Protein AF-A0A6H5LEN1-F1 (afdb_monomer)

pLDDT: mean 75.01, std 16.08, range [37.09, 94.75]

Sequence (124 aa):
MKRKMAKRLGSPLAVLNFLLPITKQLNNYTSEKLARDAVVGCTMATLMIPQGLAFATVSGIPILYGLYIVWAP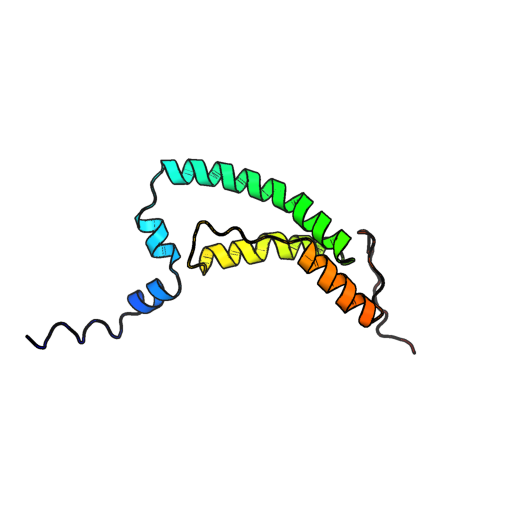PFFYSLFGVSLHVSYGPFALVGLFISDALRIRGYQPCDGLCRDQPEETKRG

Structure (mmCIF, N/CA/C/O backbone):
data_AF-A0A6H5LEN1-F1
#
_entry.id   AF-A0A6H5LEN1-F1
#
loop_
_atom_site.group_PDB
_atom_site.id
_atom_site.type_symbol
_atom_site.label_atom_id
_atom_site.label_alt_id
_atom_site.label_comp_id
_atom_site.label_asym_id
_atom_site.label_entity_id
_atom_site.label_seq_id
_atom_site.pdbx_PDB_ins_code
_atom_site.Cartn_x
_atom_site.Cartn_y
_atom_site.Cartn_z
_atom_site.occupancy
_atom_site.B_iso_or_equiv
_atom_site.auth_seq_id
_atom_site.auth_comp_id
_atom_site.auth_asym_id
_atom_site.auth_atom_id
_atom_site.pdbx_PDB_model_num
ATOM 1 N N . MET A 1 1 ? -37.396 -28.974 23.219 1.00 48.28 1 MET A N 1
ATOM 2 C CA . MET A 1 1 ? -35.977 -28.643 22.937 1.00 48.28 1 MET A CA 1
ATOM 3 C C . MET A 1 1 ? -35.622 -28.470 21.441 1.00 48.28 1 MET A C 1
ATOM 5 O O . MET A 1 1 ? -34.447 -28.462 21.119 1.00 48.28 1 MET A O 1
ATOM 9 N N . LYS A 1 2 ? -36.585 -28.261 20.515 1.00 41.25 2 LYS A N 1
ATOM 10 C CA . LYS A 1 2 ? -36.336 -28.213 19.048 1.00 41.25 2 LYS A CA 1
ATOM 11 C C . LYS A 1 2 ? -36.674 -26.872 18.353 1.00 41.25 2 LYS A C 1
ATOM 13 O O . LYS A 1 2 ? -36.881 -26.845 17.150 1.00 41.25 2 LYS A O 1
ATOM 18 N N . ARG A 1 3 ? -36.789 -25.754 19.089 1.00 45.94 3 ARG A N 1
ATOM 19 C CA . ARG A 1 3 ? -37.317 -24.477 18.537 1.00 45.94 3 ARG A CA 1
ATOM 20 C C . ARG A 1 3 ? -36.300 -23.334 18.370 1.00 45.94 3 ARG A C 1
ATOM 22 O O . ARG A 1 3 ? -36.626 -22.343 17.732 1.00 45.94 3 ARG A O 1
ATOM 29 N N . LYS A 1 4 ? -35.074 -23.442 18.901 1.00 41.47 4 LYS A N 1
ATOM 30 C CA . LYS A 1 4 ? -34.093 -22.328 18.885 1.00 41.47 4 LYS A CA 1
ATOM 31 C C . LYS A 1 4 ? -33.080 -22.354 17.730 1.00 41.47 4 LYS A C 1
ATOM 33 O O . LYS A 1 4 ? -32.354 -21.383 17.559 1.00 41.47 4 LYS A O 1
ATOM 38 N N . MET A 1 5 ? -33.038 -23.419 16.927 1.00 46.31 5 MET A N 1
ATOM 39 C CA . MET A 1 5 ? -31.965 -23.623 15.940 1.00 46.31 5 MET A CA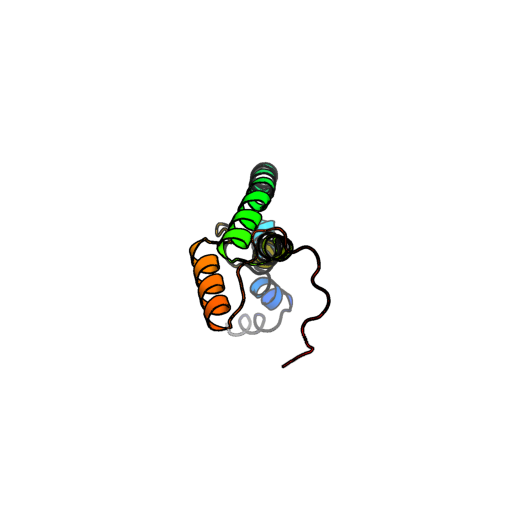 1
ATOM 40 C C . MET A 1 5 ? -32.279 -23.046 14.545 1.00 46.31 5 MET A C 1
ATOM 42 O O . MET A 1 5 ? -31.368 -22.641 13.835 1.00 46.31 5 MET A O 1
ATOM 46 N N . ALA A 1 6 ? -33.560 -22.905 14.180 1.00 43.38 6 ALA A N 1
ATOM 47 C CA . ALA A 1 6 ? -33.979 -22.457 12.843 1.00 43.38 6 ALA A CA 1
ATOM 48 C C . ALA A 1 6 ? -33.925 -20.929 12.620 1.00 43.38 6 ALA A C 1
ATOM 50 O O . ALA A 1 6 ? -34.001 -20.467 11.487 1.00 43.38 6 ALA A O 1
ATOM 51 N N . LYS A 1 7 ? -33.760 -20.119 13.676 1.00 46.94 7 LYS A N 1
ATOM 52 C CA . LYS A 1 7 ? -33.729 -18.645 13.563 1.00 46.94 7 LYS A CA 1
ATOM 53 C C . LYS A 1 7 ? -32.357 -18.062 13.193 1.00 46.94 7 LYS A C 1
ATOM 55 O O . LYS A 1 7 ? -32.210 -16.845 13.156 1.00 46.94 7 LYS A O 1
ATOM 60 N N . ARG A 1 8 ? -31.351 -18.906 12.938 1.00 50.94 8 ARG A N 1
ATOM 61 C CA . ARG A 1 8 ? -29.980 -18.482 12.596 1.00 50.94 8 ARG A CA 1
ATOM 62 C C . ARG A 1 8 ? -29.652 -18.515 11.099 1.00 50.94 8 ARG A C 1
ATOM 64 O O . ARG A 1 8 ? -28.511 -18.250 10.749 1.00 50.94 8 ARG A O 1
ATOM 71 N N . LEU A 1 9 ? -30.625 -18.814 10.234 1.00 59.84 9 LEU A N 1
ATOM 72 C CA . LEU A 1 9 ? -30.371 -19.118 8.819 1.00 59.84 9 LEU A CA 1
ATOM 73 C C . LEU A 1 9 ? -30.823 -18.030 7.824 1.00 59.84 9 LEU A C 1
ATOM 75 O O . LEU A 1 9 ? -30.874 -18.284 6.630 1.00 59.84 9 LEU A O 1
ATOM 79 N N . GLY A 1 10 ? -31.147 -16.812 8.270 1.00 52.31 10 GLY A N 1
ATOM 80 C CA . GLY A 1 10 ? -31.650 -15.797 7.337 1.00 52.31 10 GLY A CA 1
ATOM 81 C C . GLY A 1 10 ? -31.815 -14.398 7.909 1.00 52.31 10 GLY A C 1
ATOM 82 O O . GLY A 1 10 ? -32.848 -13.779 7.686 1.00 52.31 10 GLY A O 1
ATOM 83 N N . SER A 1 11 ? -30.838 -13.888 8.665 1.00 55.41 11 SER A N 1
ATOM 84 C CA . SER A 1 11 ? -30.782 -12.442 8.894 1.00 55.41 11 SER A CA 1
ATOM 85 C C . SER A 1 11 ? -29.758 -11.830 7.932 1.00 55.41 11 SER A C 1
ATOM 87 O O . SER A 1 11 ? -28.606 -12.275 7.922 1.00 55.41 11 SER A O 1
ATOM 89 N N . PRO A 1 12 ? -30.119 -10.799 7.142 1.00 60.78 12 PRO A N 1
ATOM 90 C CA . PRO A 1 12 ? -29.139 -10.059 6.340 1.00 60.78 12 PRO A CA 1
ATOM 91 C C . PRO A 1 12 ? -28.019 -9.502 7.229 1.00 60.78 12 PRO A C 1
ATOM 93 O O . PRO A 1 12 ?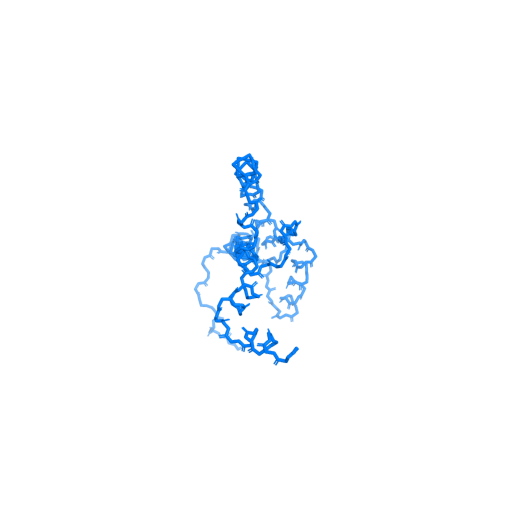 -26.885 -9.387 6.795 1.00 60.78 12 PRO A O 1
ATOM 96 N N . LEU A 1 13 ? -28.309 -9.282 8.516 1.00 61.94 13 LEU A N 1
ATOM 97 C CA . LEU A 1 13 ? -27.348 -8.936 9.563 1.00 61.94 13 LEU A CA 1
ATOM 98 C C . LEU A 1 13 ? -26.276 -10.006 9.843 1.00 61.94 13 LEU A C 1
ATOM 100 O O . LEU A 1 13 ? -25.158 -9.645 10.198 1.00 61.94 13 LEU A O 1
ATOM 104 N N . ALA A 1 14 ? -26.569 -11.304 9.724 1.00 63.78 14 ALA A N 1
ATOM 105 C CA . ALA A 1 14 ? -25.565 -12.358 9.917 1.00 63.78 14 ALA A CA 1
ATOM 106 C C . ALA A 1 14 ? -24.638 -12.481 8.702 1.00 63.78 14 ALA A C 1
ATOM 108 O O . ALA A 1 14 ? -23.434 -12.648 8.875 1.00 63.78 14 ALA A O 1
ATOM 109 N N . VAL A 1 15 ? -25.193 -12.331 7.496 1.00 65.75 15 VAL A N 1
ATOM 110 C CA . VAL A 1 15 ? -24.422 -12.290 6.245 1.00 65.75 15 VAL A CA 1
ATOM 111 C C . VAL A 1 15 ? -23.570 -11.023 6.194 1.00 65.75 15 VAL A C 1
ATOM 113 O O . VAL A 1 15 ? -22.383 -11.110 5.916 1.00 65.75 15 VAL A O 1
ATOM 116 N N . LEU A 1 16 ? -24.117 -9.866 6.576 1.00 64.38 16 LEU A N 1
ATOM 117 C CA . LEU A 1 16 ? -23.390 -8.596 6.634 1.00 64.38 16 LEU A CA 1
ATOM 118 C C . LEU A 1 16 ? -22.254 -8.617 7.667 1.00 64.38 16 LEU A C 1
ATOM 120 O O . LEU A 1 16 ? -21.162 -8.164 7.363 1.00 64.38 16 LEU A O 1
ATOM 124 N N . ASN A 1 17 ? -22.458 -9.208 8.851 1.00 64.06 17 ASN A N 1
ATOM 125 C CA . ASN A 1 17 ? -21.389 -9.382 9.850 1.00 64.06 17 ASN A CA 1
ATOM 126 C C . ASN A 1 17 ? -20.329 -10.426 9.453 1.00 64.06 17 ASN A C 1
ATOM 128 O O . ASN A 1 17 ? -19.275 -10.493 10.088 1.00 64.06 17 ASN A O 1
ATOM 132 N N . PHE A 1 18 ? -20.625 -11.283 8.473 1.00 64.44 18 PHE A N 1
ATOM 133 C CA . PHE A 1 18 ? -19.665 -12.220 7.891 1.00 64.44 18 PHE A CA 1
ATOM 134 C C . PHE A 1 18 ? -18.905 -11.583 6.718 1.00 64.44 18 PHE A C 1
ATOM 136 O O . PHE A 1 18 ? -17.715 -11.831 6.563 1.00 64.44 18 PHE A O 1
ATOM 143 N N . LEU A 1 19 ? -19.574 -10.729 5.934 1.00 67.00 19 LEU A N 1
ATOM 144 C CA . LEU A 1 19 ? -19.009 -10.034 4.774 1.00 67.00 19 LEU A CA 1
ATOM 145 C C . LEU A 1 19 ? -18.219 -8.766 5.146 1.00 67.00 19 LEU A C 1
ATOM 147 O O . LEU A 1 19 ? -17.283 -8.403 4.445 1.00 67.00 19 LEU A O 1
ATOM 151 N N . LEU A 1 20 ? -18.596 -8.100 6.242 1.00 68.56 20 LEU A N 1
ATOM 152 C CA . LEU A 1 20 ? -17.983 -6.875 6.760 1.00 68.56 20 LEU A CA 1
ATOM 153 C C . LEU A 1 20 ? -17.589 -7.071 8.234 1.00 68.56 20 LEU A C 1
ATOM 155 O O . LEU A 1 20 ? -18.273 -6.579 9.135 1.00 68.56 20 LEU A O 1
ATOM 159 N N . PRO A 1 21 ? -16.479 -7.780 8.518 1.00 68.00 21 PRO A N 1
ATOM 160 C CA . PRO A 1 21 ? -15.978 -7.977 9.883 1.00 68.00 21 PRO A CA 1
ATOM 161 C C . PRO A 1 21 ? -15.643 -6.660 10.614 1.00 68.00 21 PRO A C 1
ATOM 163 O O . PRO A 1 21 ? -15.546 -6.655 11.844 1.00 68.00 21 PRO A O 1
ATOM 166 N N . ILE A 1 22 ? -15.541 -5.536 9.891 1.00 69.44 22 ILE A N 1
ATOM 167 C CA . ILE A 1 22 ? -15.299 -4.190 10.433 1.00 69.44 22 ILE A CA 1
ATOM 168 C C . ILE A 1 22 ? -16.339 -3.764 11.488 1.00 69.44 22 ILE A C 1
ATOM 170 O O . ILE A 1 22 ? -16.006 -3.060 12.441 1.00 69.44 22 ILE A O 1
ATOM 174 N N . THR A 1 23 ? -17.587 -4.241 11.398 1.00 65.12 23 THR A N 1
ATOM 175 C CA . THR A 1 23 ? -18.649 -3.907 12.366 1.00 65.12 23 THR A CA 1
ATOM 176 C C . THR A 1 23 ? -18.394 -4.509 13.749 1.00 65.12 23 THR A C 1
ATOM 178 O O . THR A 1 23 ? -18.716 -3.891 14.764 1.00 65.12 23 THR A O 1
ATOM 181 N N . LYS A 1 24 ? -17.766 -5.692 13.824 1.00 66.50 24 LYS A N 1
ATOM 182 C CA . LYS A 1 24 ? -17.342 -6.297 15.100 1.00 66.50 24 LYS A CA 1
ATOM 183 C C . LYS A 1 24 ? -16.167 -5.549 15.714 1.00 66.50 24 LYS A C 1
ATOM 185 O O . LYS A 1 24 ? -16.075 -5.470 16.938 1.00 66.50 24 LYS A O 1
ATOM 190 N N . GLN A 1 25 ? -15.298 -5.003 14.867 1.00 68.31 25 GLN A N 1
ATOM 191 C CA . GLN A 1 25 ? -14.146 -4.228 15.297 1.00 68.31 25 GLN A CA 1
ATOM 192 C C . GLN A 1 25 ? -14.562 -2.902 15.938 1.00 68.31 25 GLN A C 1
ATOM 194 O O . GLN A 1 25 ? -14.082 -2.569 17.021 1.00 68.31 25 GLN A O 1
ATOM 199 N N . LEU A 1 26 ? -15.492 -2.178 15.305 1.00 68.75 26 LEU A N 1
ATOM 200 C CA . LEU A 1 26 ? -15.992 -0.900 15.820 1.00 68.75 26 LEU A CA 1
ATOM 201 C C . LEU A 1 26 ? -16.714 -1.046 17.168 1.00 68.75 26 LEU A C 1
ATOM 203 O O . LEU A 1 26 ? -16.665 -0.137 17.989 1.00 68.75 26 LEU A O 1
ATOM 207 N N . ASN A 1 27 ? -17.354 -2.189 17.432 1.00 67.38 27 ASN A N 1
ATOM 208 C CA . ASN A 1 27 ? -18.120 -2.388 18.666 1.00 67.38 27 ASN A CA 1
ATOM 209 C C . ASN A 1 27 ? -17.244 -2.518 19.935 1.00 67.38 27 ASN A C 1
ATOM 211 O O . ASN A 1 27 ? -17.749 -2.365 21.040 1.00 67.38 27 ASN A O 1
ATOM 215 N N . ASN A 1 28 ? -15.938 -2.789 19.798 1.00 68.94 28 ASN A N 1
ATOM 216 C CA . ASN A 1 28 ? -14.965 -2.842 20.907 1.00 68.94 28 ASN A CA 1
ATOM 217 C C . ASN A 1 28 ? -13.934 -1.694 20.849 1.00 68.94 28 ASN A C 1
ATOM 219 O O . ASN A 1 28 ? -12.818 -1.805 21.382 1.00 68.94 28 ASN A O 1
ATOM 223 N N . TYR A 1 29 ? -14.274 -0.604 20.159 1.00 74.38 29 TYR A N 1
ATOM 224 C CA . TYR A 1 29 ? -13.376 0.525 19.946 1.00 74.38 29 TYR A CA 1
ATOM 225 C C . TYR A 1 29 ? -13.493 1.559 21.068 1.00 74.38 29 TYR A C 1
ATOM 227 O O . TYR A 1 29 ? -14.579 2.024 21.399 1.00 74.38 29 TYR A O 1
ATOM 235 N N . THR A 1 30 ? -12.357 1.930 21.653 1.00 83.69 30 THR A N 1
ATOM 236 C CA . THR A 1 30 ? -12.257 2.962 22.697 1.00 83.69 30 THR A CA 1
ATOM 237 C C . THR A 1 30 ? -11.701 4.248 22.083 1.00 83.69 30 THR A C 1
ATOM 239 O O . THR A 1 30 ? -10.911 4.186 21.141 1.00 83.69 30 THR A O 1
ATOM 242 N N . SER A 1 31 ? -12.054 5.415 22.629 1.00 81.81 31 SER A N 1
ATOM 243 C CA . SER A 1 31 ? -11.536 6.723 22.186 1.00 81.81 31 SER A CA 1
ATOM 244 C C . SER A 1 31 ? -10.004 6.817 22.216 1.00 81.81 31 SER A C 1
ATOM 246 O O . SER A 1 31 ? -9.411 7.437 21.337 1.00 81.81 31 SER A O 1
ATOM 248 N N . GLU A 1 32 ? -9.349 6.146 23.168 1.00 86.12 32 GLU A N 1
ATOM 249 C CA . GLU A 1 32 ? -7.884 6.066 23.231 1.00 86.12 32 GLU A CA 1
ATOM 250 C C . GLU A 1 32 ? -7.286 5.340 22.013 1.00 86.12 32 GLU A C 1
ATOM 252 O O . GLU A 1 32 ? -6.271 5.774 21.469 1.00 86.12 32 GLU A O 1
ATOM 257 N N . LYS A 1 33 ? -7.934 4.268 21.533 1.00 83.38 33 LYS A N 1
ATOM 258 C CA . LYS A 1 33 ? -7.486 3.547 20.331 1.00 83.38 33 LYS A CA 1
ATOM 259 C C . LYS A 1 33 ? -7.609 4.429 19.096 1.00 83.38 33 LYS A C 1
ATOM 261 O O . LYS A 1 33 ? -6.664 4.507 18.328 1.00 83.38 33 LYS A O 1
ATOM 266 N N . LEU A 1 34 ? -8.703 5.185 18.978 1.00 84.19 34 LEU A N 1
ATOM 267 C CA . LEU A 1 34 ? -8.893 6.127 17.874 1.00 84.19 34 LEU A CA 1
ATOM 268 C C . LEU A 1 34 ? -7.780 7.184 17.812 1.00 84.19 34 LEU A C 1
ATOM 270 O O . LEU A 1 34 ? -7.272 7.469 16.731 1.00 84.19 34 LEU A O 1
ATOM 274 N N . ALA A 1 35 ? -7.369 7.735 18.958 1.00 89.50 35 ALA A N 1
ATOM 275 C CA . ALA A 1 35 ? -6.267 8.695 19.007 1.00 89.50 35 ALA A CA 1
ATOM 276 C C . ALA A 1 35 ? -4.934 8.064 18.566 1.00 89.50 35 ALA A C 1
ATOM 278 O O . ALA A 1 35 ? -4.177 8.674 17.812 1.00 89.50 35 ALA A O 1
ATOM 279 N N . ARG A 1 36 ? -4.659 6.825 18.995 1.00 88.19 36 ARG A N 1
ATOM 280 C CA . ARG A 1 36 ? -3.444 6.087 18.609 1.00 88.19 36 ARG A CA 1
ATOM 281 C C . ARG A 1 36 ? -3.450 5.726 17.122 1.00 88.19 36 ARG A C 1
ATOM 283 O O . ARG A 1 36 ? -2.442 5.931 16.450 1.00 88.19 36 ARG A O 1
ATOM 290 N N . ASP A 1 37 ? -4.584 5.281 16.595 1.00 88.56 37 ASP A N 1
ATOM 291 C CA . ASP A 1 37 ? -4.728 4.916 15.184 1.00 88.56 37 ASP A CA 1
ATOM 292 C C . ASP A 1 37 ? -4.673 6.133 14.260 1.00 88.56 37 ASP A C 1
ATOM 294 O O . ASP A 1 37 ? -4.143 6.030 13.158 1.00 88.56 37 ASP A O 1
ATOM 298 N N . ALA A 1 38 ? -5.133 7.304 14.711 1.00 90.06 38 ALA A N 1
ATOM 299 C CA . ALA A 1 38 ? -4.980 8.548 13.960 1.00 90.06 38 ALA A CA 1
ATOM 300 C C . ALA A 1 38 ? -3.500 8.926 13.782 1.00 90.06 38 ALA A C 1
ATOM 302 O O . ALA A 1 38 ? -3.078 9.268 12.678 1.00 90.06 38 ALA A O 1
ATOM 303 N N . VAL A 1 39 ? -2.689 8.816 14.842 1.00 94.75 39 VAL A N 1
ATOM 304 C CA . VAL A 1 39 ? -1.245 9.095 14.767 1.00 94.75 39 VAL A CA 1
ATOM 305 C C . VAL A 1 39 ? -0.555 8.103 13.831 1.00 94.75 39 VAL A C 1
ATOM 307 O O . VAL A 1 39 ? 0.140 8.519 12.904 1.00 94.75 39 VAL A O 1
ATOM 310 N N . VAL A 1 40 ? -0.790 6.801 14.022 1.00 90.81 40 VAL A N 1
ATOM 311 C CA . VAL A 1 40 ? -0.185 5.743 13.193 1.00 90.81 40 VAL A CA 1
ATOM 312 C C . VAL A 1 40 ? -0.642 5.844 11.735 1.00 90.81 40 VAL A C 1
ATOM 314 O O . VAL A 1 40 ? 0.177 5.692 10.830 1.00 90.81 40 VAL A O 1
ATOM 317 N N . GLY A 1 41 ? -1.915 6.154 11.490 1.00 89.38 41 GLY A N 1
ATOM 318 C CA . GLY A 1 41 ? -2.473 6.354 10.154 1.00 89.38 41 GLY A CA 1
ATOM 319 C C . GLY A 1 41 ? -1.818 7.521 9.419 1.00 89.38 41 GLY A C 1
ATOM 320 O O . GLY A 1 41 ? -1.395 7.358 8.276 1.00 89.38 41 GLY A O 1
ATOM 321 N N . CYS A 1 42 ? -1.641 8.667 10.083 1.00 92.88 42 CYS A N 1
ATOM 322 C CA . CYS A 1 42 ? -0.919 9.810 9.517 1.00 92.88 42 CYS A CA 1
ATOM 323 C C . CYS A 1 42 ? 0.549 9.476 9.209 1.00 92.88 42 CYS A C 1
ATOM 325 O O . CYS A 1 42 ? 1.067 9.846 8.150 1.00 92.88 42 CYS A O 1
ATOM 327 N N . THR A 1 43 ? 1.225 8.744 10.102 1.00 93.75 43 THR A N 1
ATOM 328 C CA . THR A 1 43 ? 2.599 8.286 9.860 1.00 93.75 43 THR A CA 1
ATOM 329 C C . THR A 1 43 ? 2.663 7.367 8.641 1.00 93.75 43 THR A C 1
ATOM 331 O O . THR A 1 43 ? 3.472 7.600 7.746 1.00 93.75 43 THR A O 1
ATOM 334 N N . MET A 1 44 ? 1.781 6.370 8.550 1.00 91.38 44 MET A N 1
ATOM 335 C CA . MET A 1 44 ? 1.749 5.430 7.426 1.00 91.38 44 MET A CA 1
ATOM 336 C C . MET A 1 44 ? 1.406 6.115 6.106 1.00 91.38 44 MET A C 1
ATOM 338 O O . MET A 1 44 ? 2.078 5.861 5.113 1.00 91.38 44 MET A O 1
ATOM 342 N N . ALA A 1 45 ? 0.448 7.045 6.095 1.00 90.25 45 ALA A N 1
ATOM 343 C CA . ALA A 1 45 ? 0.117 7.826 4.904 1.00 90.25 45 ALA A CA 1
ATOM 344 C C . ALA A 1 45 ? 1.341 8.576 4.349 1.00 90.25 45 ALA A C 1
ATOM 346 O O . ALA A 1 45 ? 1.559 8.607 3.139 1.00 90.25 45 ALA A O 1
ATOM 347 N N . THR A 1 46 ? 2.185 9.116 5.233 1.00 93.19 46 THR A N 1
ATOM 348 C CA . THR A 1 46 ? 3.432 9.785 4.834 1.00 93.19 46 THR A CA 1
ATOM 349 C C . THR A 1 46 ? 4.450 8.792 4.266 1.00 93.19 46 THR A C 1
ATOM 351 O O . THR A 1 46 ? 5.102 9.092 3.269 1.00 93.19 46 THR A O 1
ATOM 354 N N . LEU A 1 47 ? 4.565 7.595 4.853 1.00 92.44 47 LEU A N 1
ATOM 355 C CA . LEU A 1 47 ? 5.478 6.538 4.393 1.00 92.44 47 LEU A CA 1
ATOM 356 C C . LEU A 1 47 ? 5.053 5.917 3.056 1.00 92.44 47 LEU A C 1
ATOM 358 O O . LEU A 1 47 ? 5.899 5.491 2.272 1.00 92.44 47 LEU A O 1
ATOM 362 N N . MET A 1 48 ? 3.756 5.903 2.761 1.00 90.69 48 MET A N 1
ATOM 363 C CA . MET A 1 48 ? 3.216 5.352 1.519 1.00 90.69 48 MET A CA 1
ATOM 364 C C . MET A 1 48 ? 3.674 6.116 0.273 1.00 90.69 48 MET A C 1
ATOM 366 O O . MET A 1 48 ? 3.855 5.504 -0.778 1.00 90.69 48 MET A O 1
ATOM 370 N N . ILE A 1 49 ? 3.914 7.426 0.383 1.00 90.81 49 ILE A N 1
ATOM 371 C CA . ILE A 1 49 ? 4.365 8.264 -0.739 1.00 90.81 49 ILE A CA 1
ATOM 372 C C . ILE A 1 49 ? 5.720 7.780 -1.293 1.00 90.81 49 ILE A C 1
ATOM 374 O O . ILE A 1 49 ? 5.774 7.393 -2.466 1.00 90.81 49 ILE A O 1
ATOM 378 N N . PRO A 1 50 ? 6.815 7.736 -0.502 1.00 90.44 50 PRO A N 1
ATOM 379 C CA . PRO A 1 50 ? 8.088 7.217 -0.989 1.00 90.44 50 PRO A CA 1
ATOM 380 C C . PRO A 1 50 ? 8.029 5.716 -1.299 1.00 90.44 50 PRO A C 1
ATOM 382 O O . PRO A 1 50 ? 8.713 5.269 -2.216 1.00 90.44 50 PRO A O 1
ATOM 385 N N . GLN A 1 51 ? 7.199 4.931 -0.600 1.00 89.88 51 GLN A N 1
ATOM 386 C CA . GLN A 1 51 ? 7.077 3.493 -0.855 1.00 89.88 51 GLN A CA 1
ATOM 387 C C . GLN A 1 51 ? 6.458 3.194 -2.233 1.00 89.88 51 GLN A C 1
ATOM 389 O O . GLN A 1 51 ? 6.958 2.334 -2.959 1.00 89.88 51 GLN A O 1
ATOM 394 N N . GLY A 1 52 ? 5.407 3.922 -2.624 1.00 90.06 52 GLY A N 1
ATOM 395 C CA . GLY A 1 52 ? 4.799 3.814 -3.954 1.00 90.06 52 GLY A CA 1
ATOM 396 C C . GLY A 1 52 ? 5.735 4.295 -5.064 1.00 90.06 52 GLY A C 1
ATOM 397 O O . GLY A 1 52 ? 5.824 3.658 -6.115 1.00 90.06 52 GLY A O 1
ATOM 398 N N . LEU A 1 53 ? 6.494 5.366 -4.804 1.00 89.88 53 LEU A N 1
ATOM 399 C CA . LEU A 1 53 ? 7.517 5.871 -5.720 1.00 89.88 53 LEU A CA 1
ATOM 400 C C . LEU A 1 53 ? 8.620 4.832 -5.965 1.00 89.88 53 LEU A C 1
ATOM 402 O O . LEU A 1 53 ? 8.920 4.521 -7.114 1.00 89.88 53 LEU A O 1
ATOM 406 N N . ALA A 1 54 ? 9.175 4.257 -4.896 1.00 89.94 54 ALA A N 1
ATOM 407 C CA . ALA A 1 54 ? 10.210 3.228 -4.979 1.00 89.94 54 ALA A CA 1
ATOM 408 C C . ALA A 1 54 ? 9.715 1.957 -5.688 1.00 89.94 54 ALA A C 1
ATOM 410 O O . ALA A 1 54 ? 10.451 1.323 -6.438 1.00 89.94 54 ALA A O 1
ATOM 411 N N . PHE A 1 55 ? 8.454 1.576 -5.480 1.00 88.50 55 PHE A N 1
ATOM 412 C CA . PHE A 1 55 ? 7.872 0.432 -6.175 1.00 88.50 55 PHE A CA 1
ATOM 413 C C . PHE A 1 55 ? 7.735 0.674 -7.682 1.00 88.50 55 PHE A C 1
ATOM 415 O O . PHE A 1 55 ? 8.065 -0.209 -8.475 1.00 88.50 55 PHE A O 1
ATOM 422 N N . ALA A 1 56 ? 7.271 1.860 -8.086 1.00 88.56 56 ALA A N 1
ATOM 423 C CA . ALA A 1 56 ? 7.140 2.209 -9.497 1.00 88.56 56 ALA A CA 1
ATOM 424 C C . ALA A 1 56 ? 8.495 2.208 -10.214 1.00 88.56 56 ALA A C 1
ATOM 426 O O . ALA A 1 56 ? 8.604 1.638 -11.299 1.00 88.56 56 ALA A O 1
ATOM 427 N N . THR A 1 57 ? 9.530 2.770 -9.579 1.00 85.62 57 THR A N 1
ATOM 428 C CA . THR A 1 57 ? 10.884 2.815 -10.148 1.00 85.62 57 THR A CA 1
ATOM 429 C C . THR A 1 57 ? 11.500 1.423 -10.269 1.00 85.62 57 THR A C 1
ATOM 431 O O . THR A 1 57 ? 12.064 1.105 -11.309 1.00 85.62 57 THR A O 1
ATOM 434 N N . VAL A 1 58 ? 11.331 0.551 -9.268 1.00 87.38 58 VAL A N 1
ATOM 435 C CA . VAL A 1 58 ? 11.813 -0.844 -9.335 1.00 87.38 58 VAL A CA 1
ATOM 436 C C . VAL A 1 58 ? 11.071 -1.656 -10.401 1.00 87.38 58 VAL A C 1
ATOM 438 O O . VAL A 1 58 ? 11.673 -2.491 -11.074 1.00 87.38 58 VAL A O 1
ATOM 441 N N . SER A 1 59 ? 9.771 -1.414 -10.573 1.00 86.06 59 SER A N 1
ATOM 442 C CA . SER A 1 59 ? 8.951 -2.134 -11.557 1.00 86.06 59 SER A CA 1
ATOM 443 C C . SER A 1 59 ? 9.109 -1.596 -12.984 1.00 86.06 59 SER A C 1
ATOM 445 O O . SER A 1 59 ? 8.635 -2.230 -13.922 1.00 86.06 59 SER A O 1
ATOM 447 N N . GLY A 1 60 ? 9.739 -0.428 -13.158 1.00 83.31 60 GLY A N 1
ATOM 448 C CA . GLY A 1 60 ? 9.869 0.248 -14.450 1.00 83.31 60 GLY A CA 1
ATOM 449 C C . GLY A 1 60 ? 8.545 0.778 -15.011 1.00 83.31 60 GLY A C 1
ATOM 450 O O . GLY A 1 60 ? 8.419 0.908 -16.226 1.00 83.31 60 GLY A O 1
ATOM 451 N N . ILE A 1 61 ? 7.553 1.059 -14.156 1.00 83.75 61 ILE A N 1
ATOM 452 C CA . ILE A 1 61 ? 6.228 1.577 -14.546 1.00 83.75 61 ILE A CA 1
ATOM 453 C C . ILE A 1 61 ? 6.088 3.063 -14.176 1.00 83.75 61 ILE A C 1
ATOM 455 O O . ILE A 1 61 ? 6.773 3.536 -13.266 1.00 83.75 61 ILE A O 1
ATOM 459 N N . PRO A 1 62 ? 5.178 3.824 -14.815 1.00 84.94 62 PRO A N 1
ATOM 460 C CA . PRO A 1 62 ? 4.947 5.216 -14.440 1.00 84.94 62 PRO A CA 1
ATOM 461 C C . PRO A 1 62 ? 4.549 5.367 -12.963 1.00 84.94 62 PRO A C 1
ATOM 463 O O . PRO A 1 62 ? 3.718 4.615 -12.447 1.00 84.94 62 PRO A O 1
ATOM 466 N N . ILE A 1 63 ? 5.100 6.390 -12.297 1.00 86.94 63 ILE A N 1
ATOM 467 C CA . ILE A 1 63 ? 4.928 6.651 -10.852 1.00 86.94 63 ILE A CA 1
ATOM 468 C C . ILE A 1 63 ? 3.452 6.751 -10.451 1.00 86.94 63 ILE A C 1
ATOM 470 O O . ILE A 1 63 ? 3.072 6.295 -9.372 1.00 86.94 63 ILE A O 1
ATOM 474 N N . LEU A 1 64 ? 2.609 7.291 -11.336 1.00 87.00 64 LEU A N 1
ATOM 475 C CA . LEU A 1 64 ? 1.168 7.410 -11.118 1.00 87.00 64 LEU A CA 1
ATOM 476 C C . LEU A 1 64 ? 0.526 6.056 -10.755 1.00 87.00 64 LEU A C 1
ATOM 478 O O . LEU A 1 64 ? -0.282 5.984 -9.831 1.00 87.00 64 LEU A O 1
ATOM 482 N N . TYR A 1 65 ? 0.938 4.968 -11.416 1.00 86.44 65 TYR A N 1
ATOM 483 C CA . TYR A 1 65 ? 0.440 3.623 -11.122 1.00 86.44 65 TYR A CA 1
ATOM 484 C C . TYR A 1 65 ? 0.950 3.091 -9.781 1.00 86.44 65 TYR A C 1
ATOM 486 O O . TYR A 1 65 ? 0.179 2.484 -9.040 1.00 86.44 65 TYR A O 1
ATOM 494 N N . GLY A 1 66 ? 2.204 3.372 -9.416 1.00 87.12 66 GLY A N 1
ATOM 495 C CA . GLY A 1 66 ? 2.729 3.027 -8.089 1.00 87.12 66 GLY A CA 1
ATOM 496 C C . GLY A 1 66 ? 1.965 3.717 -6.960 1.00 87.12 66 GLY A C 1
ATOM 497 O O . GLY A 1 66 ? 1.690 3.097 -5.931 1.00 87.12 66 GLY A O 1
ATOM 498 N N . LEU A 1 67 ? 1.543 4.968 -7.177 1.00 87.62 67 LEU A N 1
ATOM 499 C CA . LEU A 1 67 ? 0.720 5.695 -6.215 1.00 87.62 67 LEU A CA 1
ATOM 500 C C . LEU A 1 67 ? -0.690 5.095 -6.103 1.00 87.62 67 LEU A C 1
ATOM 502 O O . LEU A 1 67 ? -1.197 4.963 -4.995 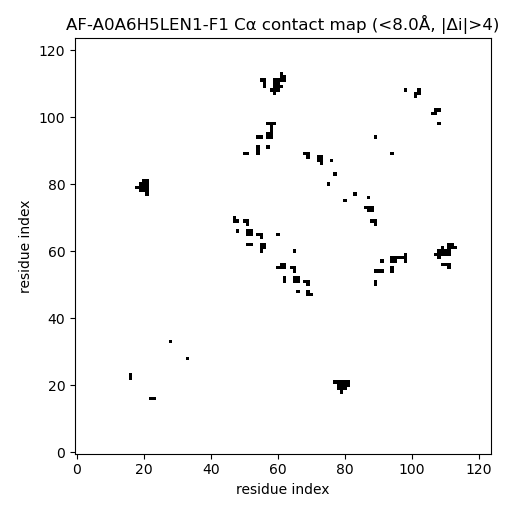1.00 87.62 67 LEU A O 1
ATOM 506 N N . TYR A 1 68 ? -1.317 4.656 -7.199 1.00 88.44 68 TYR A N 1
ATOM 507 C CA . TYR A 1 68 ? -2.615 3.966 -7.119 1.00 88.44 68 TYR A CA 1
ATOM 508 C C . TYR A 1 68 ? -2.547 2.656 -6.325 1.00 88.44 68 TYR A C 1
ATOM 510 O O . TYR A 1 68 ? -3.453 2.345 -5.551 1.00 88.44 68 TYR A O 1
ATOM 518 N N . ILE A 1 69 ? -1.457 1.904 -6.482 1.00 87.75 69 ILE A N 1
ATOM 519 C CA . ILE A 1 69 ? -1.271 0.600 -5.836 1.00 87.75 69 ILE A CA 1
ATOM 520 C C . ILE A 1 69 ? -1.008 0.736 -4.331 1.00 87.75 69 ILE A C 1
ATOM 522 O O . ILE A 1 69 ? -1.276 -0.204 -3.591 1.00 87.75 69 ILE A O 1
ATOM 526 N N . VAL A 1 70 ? -0.507 1.874 -3.840 1.00 89.56 70 VAL A N 1
ATOM 527 C CA . VAL A 1 70 ? -0.164 1.997 -2.414 1.00 89.56 70 VAL A CA 1
ATOM 528 C C . VAL A 1 70 ? -1.359 2.352 -1.520 1.00 89.56 70 VAL A C 1
ATOM 530 O O . VAL A 1 70 ? -1.408 1.877 -0.391 1.00 89.56 70 VAL A O 1
ATOM 533 N N . TRP A 1 71 ? -2.346 3.122 -1.995 1.00 87.31 71 TRP A N 1
ATOM 534 C CA . TRP A 1 71 ? -3.496 3.520 -1.159 1.00 87.31 71 TRP A CA 1
ATOM 535 C C . TRP A 1 71 ? -4.723 2.616 -1.333 1.00 87.31 71 TRP A C 1
ATOM 537 O O . TRP A 1 71 ? -5.455 2.384 -0.369 1.00 87.31 71 TRP A O 1
ATOM 547 N N . ALA A 1 72 ? -4.958 2.091 -2.542 1.00 90.19 72 ALA A N 1
ATOM 548 C CA . ALA A 1 72 ? -6.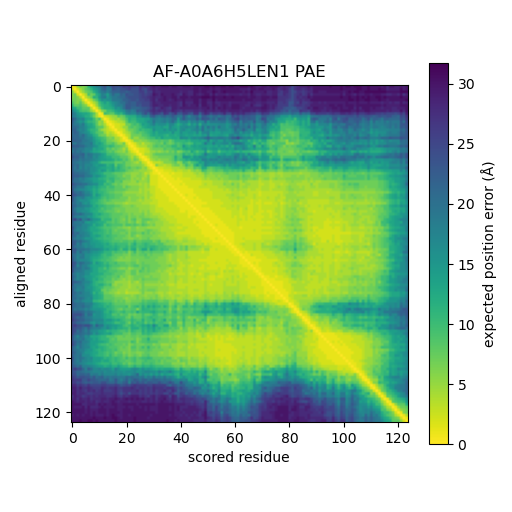192 1.368 -2.841 1.00 90.19 72 ALA A CA 1
ATOM 549 C C . ALA A 1 72 ? -6.288 0.007 -2.118 1.00 90.19 72 ALA A C 1
ATOM 551 O O . ALA A 1 72 ? -7.301 -0.231 -1.457 1.00 90.19 72 ALA A O 1
ATOM 552 N N . PRO A 1 73 ? -5.276 -0.886 -2.149 1.00 87.88 73 PRO A N 1
ATOM 553 C CA . PRO A 1 73 ? -5.357 -2.176 -1.462 1.00 87.88 73 PRO A CA 1
ATOM 554 C C . PRO A 1 73 ? -5.542 -2.060 0.058 1.00 87.88 73 PRO A C 1
ATOM 556 O O . PRO A 1 73 ? -6.406 -2.763 0.576 1.00 87.88 73 PRO A O 1
ATOM 559 N N . PRO A 1 74 ? -4.832 -1.174 0.789 1.00 86.38 74 PRO A N 1
ATOM 560 C CA . PRO A 1 74 ? -5.079 -0.955 2.217 1.00 86.38 74 PRO A CA 1
ATOM 561 C C . PRO A 1 74 ? -6.478 -0.414 2.509 1.00 86.38 74 PRO A C 1
ATOM 563 O O . PRO A 1 74 ? -7.101 -0.839 3.480 1.00 86.38 74 PRO A O 1
ATOM 566 N N . PHE A 1 75 ? -7.003 0.472 1.655 1.00 85.94 75 PHE A N 1
ATOM 567 C CA . PHE A 1 75 ? -8.367 0.986 1.778 1.00 85.94 75 PHE A CA 1
ATOM 568 C C . PHE A 1 75 ? -9.405 -0.137 1.640 1.00 85.94 75 PHE A C 1
ATOM 570 O O . PHE A 1 75 ? -10.259 -0.308 2.509 1.00 85.94 75 PHE A O 1
ATOM 577 N N . PHE A 1 76 ? -9.293 -0.964 0.599 1.00 86.75 76 PHE A N 1
ATOM 578 C CA . PHE A 1 76 ? -10.186 -2.111 0.419 1.00 86.75 76 PHE A CA 1
ATOM 579 C C . PHE A 1 76 ? -9.984 -3.181 1.499 1.00 86.75 76 PHE A C 1
ATOM 581 O O . PHE A 1 76 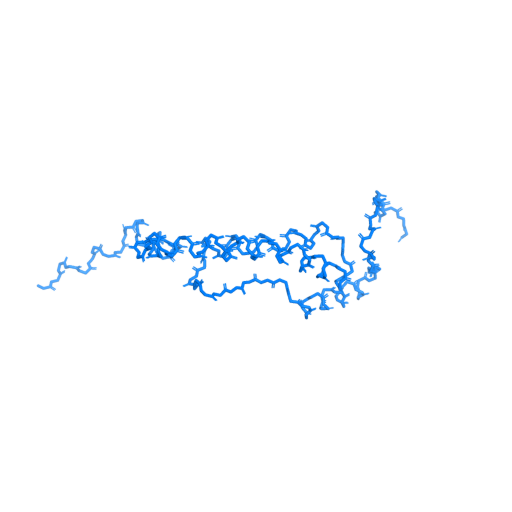? -10.960 -3.758 1.981 1.00 86.75 76 PHE A O 1
ATOM 588 N N . TYR A 1 77 ? -8.747 -3.421 1.937 1.00 84.88 77 TYR A N 1
ATOM 589 C CA . TYR A 1 77 ? -8.460 -4.359 3.018 1.00 84.88 77 TYR A CA 1
ATOM 590 C C . TYR A 1 77 ? -9.028 -3.885 4.357 1.00 84.88 77 TYR A C 1
ATOM 592 O O . TYR A 1 77 ? -9.508 -4.701 5.129 1.00 84.88 77 TYR A O 1
ATOM 600 N N . SER A 1 78 ? -9.062 -2.581 4.630 1.00 80.00 78 SER A N 1
ATOM 601 C CA . SER A 1 78 ? -9.716 -2.060 5.834 1.00 80.00 78 SER A CA 1
ATOM 602 C C . SER A 1 78 ? -11.218 -2.386 5.865 1.00 80.00 78 SER A C 1
ATOM 604 O O . SER A 1 78 ? -11.751 -2.698 6.928 1.00 80.00 78 SER A O 1
ATOM 606 N N . LEU A 1 79 ? -11.887 -2.387 4.705 1.00 79.06 79 LEU A N 1
ATOM 607 C CA . LEU A 1 79 ? -13.325 -2.661 4.588 1.00 79.06 79 LEU A CA 1
ATOM 608 C C . LEU A 1 79 ? -13.667 -4.158 4.651 1.00 79.06 79 LEU A C 1
ATOM 610 O O . LEU A 1 79 ? -14.619 -4.545 5.331 1.00 79.06 79 LEU A O 1
ATOM 614 N N . PHE A 1 80 ? -12.902 -4.995 3.944 1.00 80.31 80 PHE A N 1
ATOM 615 C CA . PHE A 1 80 ? -13.190 -6.429 3.778 1.00 80.31 80 PHE A CA 1
ATOM 616 C C . PHE A 1 80 ? -12.275 -7.352 4.600 1.00 80.31 80 PHE A C 1
ATOM 618 O O . PHE A 1 80 ? -12.475 -8.567 4.633 1.00 80.31 80 PHE A O 1
ATOM 625 N N . GLY A 1 81 ? -11.248 -6.806 5.244 1.00 71.19 81 GLY A N 1
ATOM 626 C CA . GLY A 1 81 ? -10.200 -7.561 5.918 1.00 71.19 81 GLY A CA 1
ATOM 627 C C . GLY A 1 81 ? -10.680 -8.223 7.201 1.00 71.19 81 GLY A C 1
ATOM 628 O O . GLY A 1 81 ? -11.258 -7.600 8.086 1.00 71.19 81 GLY A O 1
ATOM 629 N N . VAL A 1 82 ? -10.379 -9.513 7.328 1.00 65.88 82 VAL A N 1
ATOM 630 C CA . VAL A 1 82 ? -10.689 -10.317 8.521 1.00 65.88 82 VAL A CA 1
ATOM 631 C C . VAL A 1 82 ? -9.717 -10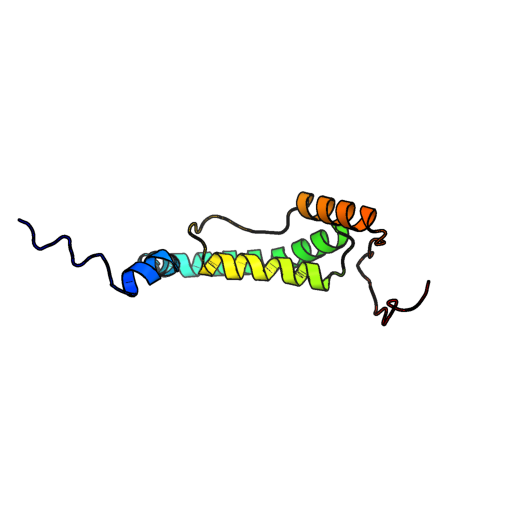.077 9.682 1.00 65.88 82 VAL A C 1
ATOM 633 O O . VAL A 1 82 ? -9.986 -10.504 10.801 1.00 65.88 82 VAL A O 1
ATOM 636 N N . SER A 1 83 ? -8.570 -9.438 9.431 1.00 72.94 83 SER A N 1
ATOM 637 C CA . SER A 1 83 ? -7.500 -9.225 10.410 1.00 72.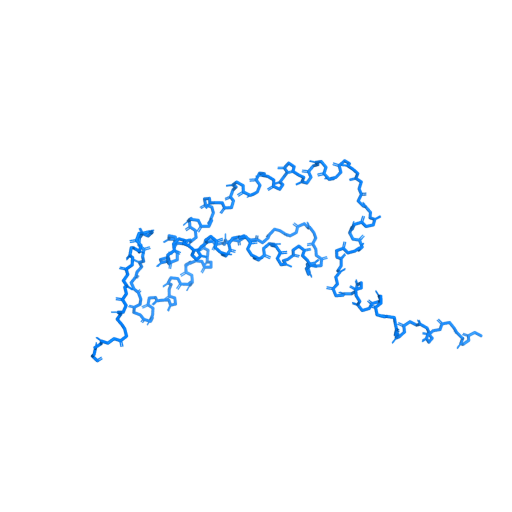94 83 SER A CA 1
ATOM 638 C C . SER A 1 83 ? -7.049 -7.774 10.413 1.00 72.94 83 SER A C 1
ATOM 640 O O . SER A 1 83 ? -6.778 -7.204 9.368 1.00 72.94 83 SER A O 1
ATOM 642 N N . LEU A 1 84 ? -6.929 -7.179 11.597 1.00 66.62 84 LEU A N 1
ATOM 643 C CA . LEU A 1 84 ? -6.729 -5.727 11.720 1.00 66.62 84 LEU A CA 1
ATOM 644 C C . LEU A 1 84 ? -5.300 -5.310 12.028 1.00 66.62 84 LEU A C 1
ATOM 646 O O . LEU A 1 84 ? -4.999 -4.128 12.104 1.00 66.62 84 LEU A O 1
ATOM 650 N N . HIS A 1 85 ? -4.423 -6.296 12.176 1.00 73.06 85 HIS A N 1
ATOM 651 C CA . HIS A 1 85 ? -2.999 -6.089 12.410 1.00 73.06 85 HIS A CA 1
ATOM 652 C C . HIS A 1 85 ? -2.167 -6.375 11.154 1.00 73.06 85 HIS A C 1
ATOM 654 O O . HIS A 1 85 ? -0.942 -6.321 11.207 1.00 73.06 85 HIS A O 1
ATOM 660 N N . VAL A 1 86 ? -2.809 -6.719 10.032 1.00 74.31 86 VAL A N 1
ATOM 661 C CA . VAL A 1 86 ? -2.104 -7.037 8.789 1.00 74.31 86 VAL A CA 1
ATOM 662 C C . VAL A 1 86 ? -1.970 -5.765 7.966 1.00 74.31 86 VAL A C 1
ATOM 664 O O . VAL A 1 86 ? -2.961 -5.191 7.521 1.00 74.31 86 VAL A O 1
ATOM 667 N N . SER A 1 87 ? -0.727 -5.338 7.770 1.00 72.00 87 SER A N 1
ATOM 668 C CA . SER A 1 87 ? -0.389 -4.221 6.896 1.00 72.00 87 SER A CA 1
ATOM 669 C C . SER A 1 87 ? -0.108 -4.744 5.489 1.00 72.00 87 SER A C 1
ATOM 671 O O . SER A 1 87 ? 0.799 -5.555 5.296 1.00 72.00 87 SER A O 1
ATOM 673 N N . TYR A 1 88 ? -0.899 -4.300 4.513 1.00 76.88 88 TYR A N 1
ATOM 674 C CA . TYR A 1 88 ? -0.661 -4.565 3.094 1.00 76.88 88 TYR A CA 1
ATOM 675 C C . TYR A 1 88 ? 0.097 -3.385 2.498 1.00 76.88 88 TYR A C 1
ATOM 677 O O . TYR A 1 88 ? -0.290 -2.236 2.695 1.00 76.88 88 TYR A O 1
ATOM 685 N N . GLY A 1 89 ? 1.161 -3.658 1.751 1.00 76.06 89 GLY A N 1
ATOM 686 C CA . GLY A 1 89 ? 1.929 -2.621 1.075 1.00 76.06 89 GLY A CA 1
ATOM 687 C C . GLY A 1 89 ? 2.715 -3.170 -0.113 1.00 76.06 89 GLY A C 1
ATOM 688 O O . GLY A 1 89 ? 2.856 -4.386 -0.251 1.00 76.06 89 GLY A O 1
ATOM 689 N N . PRO A 1 90 ? 3.214 -2.292 -0.995 1.00 81.06 90 PRO A N 1
ATOM 690 C CA . PRO A 1 90 ? 4.087 -2.696 -2.085 1.00 81.06 90 PRO A CA 1
ATOM 691 C C . PRO A 1 90 ? 5.398 -3.286 -1.549 1.00 81.06 90 PRO A C 1
ATOM 693 O O . PRO A 1 90 ? 6.088 -2.669 -0.734 1.00 81.06 90 PRO A O 1
ATOM 696 N N . PHE A 1 91 ? 5.737 -4.482 -2.035 1.00 85.94 91 PHE A N 1
ATOM 697 C CA . PHE A 1 91 ? 6.972 -5.201 -1.721 1.00 85.94 91 PHE A CA 1
ATOM 698 C C . PHE A 1 91 ? 7.920 -5.168 -2.922 1.00 85.94 91 PHE A C 1
ATOM 700 O O . PHE A 1 91 ? 7.490 -5.390 -4.055 1.00 85.94 91 PHE A O 1
ATOM 707 N N . ALA A 1 92 ? 9.218 -4.969 -2.674 1.00 87.44 92 ALA A N 1
ATOM 708 C CA . ALA A 1 92 ? 10.238 -4.904 -3.727 1.00 87.44 92 ALA A CA 1
ATOM 709 C C . ALA A 1 92 ? 10.251 -6.154 -4.629 1.00 87.44 92 ALA A C 1
ATOM 711 O O . ALA A 1 92 ? 10.414 -6.042 -5.840 1.00 87.44 92 ALA A O 1
ATOM 712 N N . LEU A 1 93 ? 9.997 -7.335 -4.052 1.00 91.12 93 LEU A N 1
ATOM 713 C CA . LEU A 1 93 ? 9.928 -8.598 -4.791 1.00 91.12 93 LEU A CA 1
ATOM 714 C C . LEU A 1 93 ? 8.824 -8.601 -5.859 1.00 91.12 93 LEU A C 1
ATOM 716 O O . LEU A 1 93 ? 9.041 -9.069 -6.972 1.00 91.12 93 LEU A O 1
ATOM 720 N N . VAL A 1 94 ? 7.648 -8.056 -5.536 1.00 90.44 94 VAL A N 1
ATOM 721 C CA . VAL A 1 94 ? 6.529 -7.980 -6.486 1.00 90.44 94 VAL A CA 1
ATOM 722 C C . VAL A 1 94 ? 6.884 -7.045 -7.641 1.00 90.44 94 VAL A C 1
ATOM 724 O O . VAL A 1 94 ? 6.589 -7.361 -8.790 1.00 90.44 94 VAL A O 1
ATOM 727 N N . GLY A 1 95 ? 7.572 -5.936 -7.355 1.00 88.94 95 GLY A N 1
ATOM 728 C CA . GLY A 1 95 ? 8.023 -5.012 -8.393 1.00 88.94 95 GLY A CA 1
ATOM 729 C C . GLY A 1 95 ? 9.054 -5.638 -9.329 1.00 88.94 95 GLY A C 1
ATOM 730 O O . GLY A 1 95 ? 8.971 -5.471 -10.544 1.00 88.94 95 GLY A O 1
ATOM 731 N N . LEU A 1 96 ? 9.963 -6.453 -8.784 1.00 89.50 96 LEU A N 1
ATOM 732 C CA . LEU A 1 96 ? 10.916 -7.221 -9.584 1.00 89.50 96 LEU A CA 1
ATOM 733 C C . LEU A 1 96 ? 10.212 -8.212 -10.521 1.00 89.50 96 LEU A C 1
ATOM 735 O O . LEU A 1 96 ? 10.551 -8.270 -11.698 1.00 89.50 96 LEU A O 1
ATOM 739 N N . PHE A 1 97 ? 9.213 -8.956 -10.033 1.00 92.94 97 PHE A N 1
ATOM 740 C CA . PHE A 1 97 ? 8.448 -9.876 -10.882 1.00 92.94 97 PHE A CA 1
ATOM 741 C C . PHE A 1 97 ? 7.667 -9.158 -11.982 1.00 92.94 97 PHE A C 1
ATOM 743 O O . PHE A 1 97 ? 7.592 -9.662 -13.099 1.00 92.94 97 PHE A O 1
ATOM 750 N N . ILE A 1 98 ? 7.106 -7.982 -11.694 1.00 89.75 98 ILE A N 1
ATOM 751 C CA . ILE A 1 98 ? 6.432 -7.165 -12.710 1.00 89.75 98 ILE A CA 1
ATOM 752 C C . ILE A 1 98 ? 7.438 -6.698 -13.763 1.00 89.75 98 ILE A C 1
ATOM 754 O O . ILE A 1 98 ? 7.165 -6.834 -14.951 1.00 89.75 98 ILE A O 1
ATOM 758 N N . SER A 1 99 ? 8.605 -6.205 -13.341 1.00 88.56 99 SER A N 1
ATOM 759 C CA . SER A 1 99 ? 9.681 -5.798 -14.250 1.00 88.56 99 SER A CA 1
ATOM 760 C C . SER A 1 99 ? 10.110 -6.952 -15.158 1.00 88.56 99 SER A C 1
ATOM 762 O O . SER A 1 99 ? 10.156 -6.795 -16.375 1.00 88.56 99 SER A O 1
ATOM 764 N N . ASP A 1 100 ? 10.342 -8.140 -14.597 1.00 90.62 100 ASP A N 1
ATOM 765 C CA . ASP A 1 100 ? 10.710 -9.331 -15.366 1.00 90.62 100 ASP A CA 1
ATOM 766 C C . ASP A 1 100 ? 9.611 -9.734 -16.367 1.00 90.62 100 ASP A C 1
ATOM 768 O O . ASP A 1 100 ? 9.872 -9.897 -17.561 1.00 90.62 100 ASP A O 1
ATOM 772 N N . ALA A 1 101 ? 8.351 -9.772 -15.923 1.00 90.31 101 ALA A N 1
ATOM 773 C CA . ALA A 1 101 ? 7.207 -10.083 -16.778 1.00 90.31 101 ALA A CA 1
ATOM 774 C C . ALA A 1 101 ? 7.027 -9.077 -17.932 1.00 90.31 101 ALA A C 1
ATOM 776 O O . ALA A 1 101 ? 6.690 -9.465 -19.054 1.00 90.31 101 ALA A O 1
ATOM 777 N N . LEU A 1 102 ? 7.260 -7.788 -17.673 1.00 86.00 102 LEU A N 1
ATOM 778 C CA . LEU A 1 102 ? 7.197 -6.721 -18.672 1.00 86.00 102 LEU A CA 1
ATOM 779 C C . LEU A 1 102 ? 8.368 -6.793 -19.660 1.00 86.00 102 LEU A C 1
ATOM 781 O O . LEU A 1 102 ? 8.167 -6.630 -20.865 1.00 86.00 102 LEU A O 1
ATOM 785 N N . ARG A 1 103 ? 9.573 -7.119 -19.184 1.00 84.56 103 ARG A N 1
ATOM 786 C CA . ARG A 1 103 ? 10.761 -7.303 -20.031 1.00 84.56 103 ARG A CA 1
ATOM 787 C C . ARG A 1 103 ? 10.590 -8.459 -21.011 1.00 84.56 103 ARG A C 1
ATOM 789 O O . ARG A 1 103 ? 10.956 -8.313 -22.173 1.00 84.56 103 ARG A O 1
ATOM 796 N N . ILE A 1 104 ? 9.962 -9.562 -20.594 1.00 87.88 104 ILE A N 1
ATOM 797 C CA . ILE A 1 104 ? 9.620 -10.688 -21.487 1.00 87.88 104 ILE A CA 1
ATOM 798 C C . ILE A 1 104 ? 8.675 -10.246 -22.619 1.00 87.88 104 ILE A C 1
ATOM 800 O O . ILE A 1 104 ? 8.708 -10.803 -23.714 1.00 87.88 104 ILE A O 1
ATOM 804 N N . ARG A 1 105 ? 7.843 -9.224 -22.386 1.00 83.56 105 ARG A N 1
ATOM 805 C CA . ARG A 1 105 ? 6.929 -8.639 -23.382 1.00 83.56 105 ARG A CA 1
ATOM 806 C C . ARG A 1 105 ? 7.566 -7.535 -24.235 1.00 83.56 105 ARG A C 1
ATOM 808 O O . ARG A 1 105 ? 6.870 -6.970 -25.072 1.00 83.56 105 ARG A O 1
ATOM 815 N N . GLY A 1 106 ? 8.853 -7.237 -24.044 1.00 80.00 106 GLY A N 1
ATOM 816 C CA . GLY A 1 106 ? 9.565 -6.184 -24.773 1.00 80.00 106 GLY A CA 1
ATOM 817 C C . GLY A 1 106 ? 9.276 -4.765 -24.276 1.00 80.00 106 GLY A C 1
ATOM 818 O O . GLY A 1 106 ? 9.568 -3.806 -24.983 1.00 80.00 106 GLY A O 1
ATOM 819 N N . TYR A 1 107 ? 8.702 -4.606 -23.079 1.00 75.06 107 TYR A N 1
ATOM 820 C CA . TYR A 1 107 ? 8.477 -3.289 -22.487 1.00 75.06 107 TYR A CA 1
ATOM 821 C C . TYR A 1 107 ? 9.780 -2.744 -21.889 1.00 75.06 107 TYR A C 1
ATOM 823 O O . TYR A 1 107 ? 10.467 -3.436 -21.132 1.00 75.06 107 TYR A O 1
ATOM 831 N N . GLN A 1 108 ? 10.121 -1.500 -22.223 1.00 70.31 108 GLN A N 1
ATOM 832 C CA . GLN A 1 108 ? 11.333 -0.841 -21.743 1.00 70.31 108 GLN A CA 1
ATOM 833 C C . GLN A 1 108 ? 11.052 -0.138 -20.401 1.00 70.31 108 GLN A C 1
ATOM 835 O O . GLN A 1 108 ? 10.005 0.497 -20.270 1.00 70.31 108 GLN A O 1
ATOM 840 N N . PRO A 1 109 ? 11.937 -0.250 -19.391 1.00 66.44 109 PRO A N 1
ATOM 841 C CA . PRO A 1 109 ? 11.686 0.324 -18.071 1.00 66.44 109 PRO A CA 1
ATOM 842 C C . PRO A 1 109 ? 11.598 1.857 -18.131 1.00 66.44 109 PRO A C 1
ATOM 844 O O . PRO A 1 109 ? 12.494 2.521 -18.647 1.00 66.44 109 PRO A O 1
ATOM 847 N N . CYS A 1 110 ? 10.508 2.418 -17.599 1.00 65.62 110 CYS A N 1
ATOM 848 C CA . CYS A 1 110 ? 10.347 3.857 -17.397 1.00 65.62 110 CYS A CA 1
ATOM 849 C C . CYS A 1 110 ? 11.161 4.308 -16.169 1.00 65.62 110 CYS A C 1
ATOM 851 O O . CYS A 1 110 ? 10.818 3.948 -15.042 1.00 65.62 110 CYS A O 1
ATOM 853 N N . ASP A 1 111 ? 12.145 5.193 -16.353 1.00 62.12 111 ASP A N 1
ATOM 854 C CA . ASP A 1 111 ? 12.924 5.817 -15.264 1.00 62.12 111 ASP A CA 1
ATOM 855 C C . ASP A 1 111 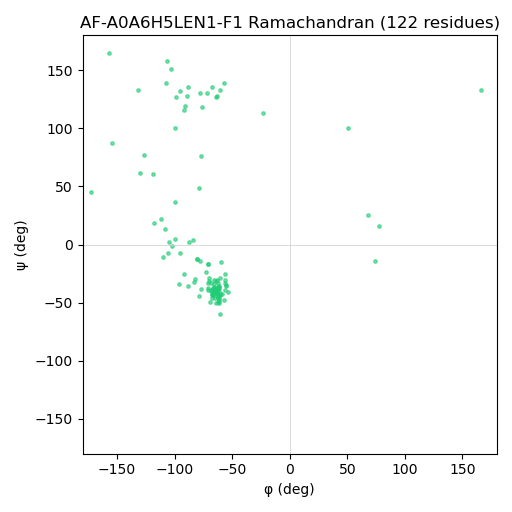? 12.158 6.967 -14.569 1.00 62.12 111 ASP A C 1
ATOM 857 O O . ASP A 1 111 ? 12.642 8.086 -14.407 1.00 62.12 111 ASP A O 1
ATOM 861 N N . GLY A 1 112 ? 10.900 6.724 -14.190 1.00 58.97 112 GLY A N 1
ATOM 862 C CA . GLY A 1 112 ? 10.078 7.644 -13.389 1.00 58.97 112 GLY A CA 1
ATOM 863 C C . GLY A 1 112 ? 9.539 8.894 -14.106 1.00 58.97 112 GLY A C 1
ATOM 864 O O . GLY A 1 112 ? 8.601 9.513 -13.612 1.00 58.97 112 GLY A O 1
ATOM 865 N N . LEU A 1 113 ? 10.044 9.240 -15.290 1.00 58.22 113 LEU A N 1
ATOM 866 C CA . LEU A 1 113 ? 9.588 10.364 -16.122 1.00 58.22 113 LEU A CA 1
ATOM 867 C C . LEU A 1 113 ? 9.062 9.869 -17.474 1.00 58.22 113 LEU A C 1
ATOM 869 O O . LEU A 1 113 ? 9.560 10.247 -18.530 1.00 58.22 113 LEU A O 1
ATOM 873 N N . CYS A 1 114 ? 8.019 9.041 -17.461 1.00 55.56 114 CYS A N 1
ATOM 874 C CA . CYS A 1 114 ? 7.254 8.776 -18.679 1.00 55.56 114 CYS A CA 1
ATOM 875 C C . CYS A 1 114 ? 6.331 9.980 -18.942 1.00 55.56 114 CYS A C 1
ATOM 877 O O . CYS A 1 114 ? 5.149 9.983 -18.612 1.00 55.56 114 CYS A O 1
ATOM 879 N N . ARG A 1 115 ? 6.942 11.062 -19.447 1.00 49.16 115 ARG A N 1
ATOM 880 C CA . ARG A 1 115 ? 6.254 12.191 -20.084 1.00 49.16 115 ARG A CA 1
ATOM 881 C C . ARG A 1 115 ? 5.502 11.615 -21.289 1.00 49.16 115 ARG A C 1
ATOM 883 O O . ARG A 1 115 ? 6.096 10.812 -22.002 1.00 49.16 115 ARG A O 1
ATOM 890 N N . ASP A 1 116 ? 4.229 11.980 -21.456 1.00 49.25 116 ASP A N 1
ATOM 891 C CA . ASP A 1 116 ? 3.314 11.496 -22.501 1.00 49.25 116 ASP A CA 1
ATOM 892 C C . ASP A 1 116 ? 4.019 10.953 -23.755 1.00 49.25 116 ASP A C 1
ATOM 894 O O . ASP A 1 116 ? 4.609 11.714 -24.523 1.00 49.25 116 ASP A O 1
ATOM 898 N N . GLN A 1 117 ? 3.901 9.648 -24.004 1.00 40.44 117 GLN A N 1
ATOM 899 C CA . GLN A 1 117 ? 3.851 9.172 -25.380 1.00 40.44 117 GLN A CA 1
ATOM 900 C C . GLN A 1 117 ? 2.379 8.921 -25.717 1.00 40.44 117 GLN A C 1
ATOM 902 O O . GLN A 1 117 ? 1.827 7.901 -25.296 1.00 40.44 117 GLN A O 1
ATOM 907 N N . PRO A 1 118 ? 1.710 9.843 -26.434 1.00 41.12 118 PRO A N 1
ATOM 908 C CA . PRO A 1 118 ? 0.501 9.474 -27.143 1.00 41.12 118 PRO A CA 1
ATOM 909 C C . PRO A 1 118 ? 0.905 8.507 -28.270 1.00 41.12 118 PRO A C 1
ATOM 911 O O . PRO A 1 118 ? 1.888 8.745 -28.962 1.00 41.12 118 PRO A O 1
ATOM 914 N N . GLU A 1 119 ? 0.145 7.424 -28.425 1.00 47.09 119 GLU A N 1
ATOM 915 C CA . GLU A 1 119 ? 0.156 6.502 -29.574 1.00 47.09 119 GLU A CA 1
ATOM 916 C C . GLU A 1 119 ? 1.506 5.923 -30.068 1.00 47.09 119 GLU A C 1
ATOM 918 O O . GLU A 1 119 ? 2.138 6.459 -30.971 1.00 47.09 119 GLU A O 1
ATOM 923 N N . GLU A 1 120 ? 1.803 4.673 -29.689 1.00 44.25 120 GLU A N 1
ATOM 924 C CA . GLU A 1 120 ? 2.344 3.684 -30.646 1.00 44.25 120 GLU A CA 1
ATOM 925 C C . GLU A 1 120 ? 1.551 2.366 -30.582 1.00 44.25 120 GLU A C 1
ATOM 927 O O . GLU A 1 120 ? 2.036 1.282 -30.291 1.00 44.25 120 GLU A O 1
ATOM 932 N N . THR A 1 121 ? 0.258 2.475 -30.895 1.00 47.47 121 THR A N 1
ATOM 933 C CA . THR A 1 121 ? -0.534 1.395 -31.516 1.00 47.47 121 THR A CA 1
ATOM 934 C C . THR A 1 121 ? -0.647 1.652 -33.026 1.00 47.47 121 THR A C 1
ATOM 936 O O . THR A 1 121 ? -1.678 1.393 -33.634 1.00 47.47 121 THR A O 1
ATOM 939 N N . LYS A 1 122 ? 0.407 2.182 -33.669 1.00 45.62 122 LYS A N 1
ATOM 940 C CA . LYS A 1 122 ? 0.519 2.244 -35.139 1.00 45.62 122 LYS A CA 1
ATOM 941 C C . LYS A 1 122 ? 1.972 2.285 -35.633 1.00 45.62 122 LYS A C 1
ATOM 943 O O . LYS A 1 122 ? 2.465 3.365 -35.960 1.00 45.62 122 LYS A O 1
ATOM 948 N N . ARG A 1 123 ? 2.578 1.107 -35.832 1.00 47.00 123 ARG A N 1
ATOM 949 C CA . ARG A 1 123 ? 3.257 0.681 -37.081 1.00 47.00 123 ARG A CA 1
ATOM 950 C C . ARG A 1 123 ? 4.124 -0.561 -36.858 1.00 47.00 123 ARG A C 1
ATOM 952 O O . ARG A 1 123 ? 4.957 -0.559 -35.964 1.00 47.00 123 ARG A O 1
ATOM 959 N N . GLY A 1 124 ? 3.985 -1.532 -37.764 1.00 37.09 124 GLY A N 1
ATOM 960 C CA . GLY A 1 124 ? 4.936 -2.628 -37.974 1.00 37.09 124 GLY A CA 1
ATOM 961 C C . GLY A 1 124 ? 4.341 -3.991 -37.721 1.00 37.09 124 GLY A C 1
ATOM 962 O O . GLY A 1 124 ? 4.643 -4.542 -36.647 1.00 37.09 124 GLY A O 1
#

Radius of gyration: 21.81 Å; Cα contacts (8 Å, |Δi|>4): 92; chains: 1; bounding box: 50×41×61 Å

Mean predicted aligned error: 11.8 Å

Foldseek 3Di:
DPPPPVVQPDDVVVVCCLQFVLVVVVVPDDPVVVVVCVVVVVVLVVVLLVQLQVLLQLLLHASVVSSVQAPVVVVVCSGRPPDDPDDDGDDSVVSNVNNVVCVVVVHDRHNNPPDDDDDPPDDD

Solvent-accessible surface area (backbone atoms only — not comparable to full-atom values): 7400 Å² total; per-residue (Å²): 141,85,78,80,72,76,79,75,80,80,49,72,66,60,55,46,54,66,61,30,40,44,63,66,55,60,76,75,62,49,74,69,54,53,57,52,49,51,54,52,48,56,52,48,58,61,52,39,54,61,48,12,44,53,37,8,51,60,25,23,38,49,38,70,58,20,49,54,60,40,53,49,57,42,55,53,39,61,52,57,34,89,57,93,86,70,84,67,70,81,50,71,69,60,20,45,52,48,28,51,57,37,46,77,72,71,51,75,70,28,87,56,70,70,67,86,78,80,81,85,91,76,86,135

Nearest PDB structures (foldseek):
  8uc1-assembly1_B  TM=7.086E-01  e=5.494E-04  Tursiops truncatus
  7ch1-assembly1_B  TM=8.183E-01  e=9.958E-03  Homo sapiens
  7lgu-assembly1_A  TM=7.036E-01  e=4.543E-03  Homo sapiens

Secondary structure (DSSP, 8-state):
--SSSGGGS--HHHHHHHH-THHHHHTT--HHHHHHHHHHHHHHHHHHHHHHHHHHHHHTS-HHHHHHHHHHHHHHHHHH-S-SS------HHHHHHHHHHHHHTTPPPP-S--------SS--